Protein AF-A0A176EAQ7-F1 (afdb_monomer_lite)

pLDDT: mean 91.07, std 11.01, range [49.88, 98.44]

Structure (mmCIF, N/CA/C/O backbone):
data_AF-A0A176EAQ7-F1
#
_entry.id   AF-A0A176EAQ7-F1
#
loop_
_atom_site.group_PDB
_atom_site.id
_atom_site.type_symbol
_atom_site.label_atom_id
_atom_site.label_alt_id
_atom_site.label_comp_id
_atom_site.label_asym_id
_atom_site.label_entity_id
_atom_site.label_seq_id
_atom_site.pdbx_PDB_ins_code
_atom_site.Cartn_x
_atom_site.Cartn_y
_atom_site.Cartn_z
_atom_site.occupancy
_atom_site.B_iso_or_equiv
_atom_site.auth_seq_id
_atom_site.auth_comp_id
_atom_site.auth_asym_id
_atom_site.auth_atom_id
_atom_site.pdbx_PDB_model_num
ATOM 1 N N . MET A 1 1 ? -5.267 3.848 4.099 1.00 88.62 1 MET A N 1
ATOM 2 C CA . MET A 1 1 ? -5.782 3.202 5.335 1.00 88.62 1 MET A CA 1
ATOM 3 C C . MET A 1 1 ? -6.519 4.210 6.224 1.00 88.62 1 MET A C 1
ATOM 5 O O . MET A 1 1 ? -6.120 5.366 6.248 1.00 88.62 1 MET A O 1
ATOM 9 N N . CYS A 1 2 ? -7.571 3.818 6.961 1.00 95.06 2 CYS A N 1
ATOM 10 C CA . CYS A 1 2 ? -8.406 4.756 7.743 1.00 95.06 2 CYS A CA 1
ATOM 11 C C . CYS A 1 2 ? -7.800 5.274 9.069 1.00 95.06 2 CYS A C 1
ATOM 13 O O . CYS A 1 2 ? -8.464 6.033 9.769 1.00 95.06 2 CYS A O 1
ATOM 15 N 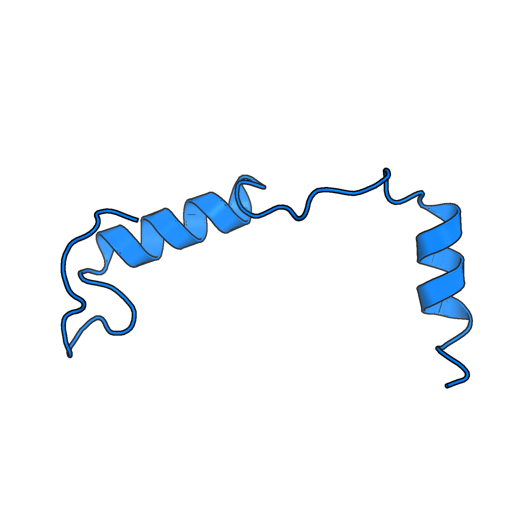N . LYS A 1 3 ? -6.564 4.877 9.405 1.00 95.00 3 LYS A N 1
ATOM 16 C CA . LYS A 1 3 ? -5.798 5.288 10.601 1.00 95.00 3 LYS A CA 1
ATOM 17 C C . LYS A 1 3 ? -6.358 4.840 11.962 1.00 95.00 3 LYS A C 1
ATOM 19 O O . LYS A 1 3 ? -5.802 5.213 12.988 1.00 95.00 3 LYS A O 1
ATOM 24 N N . LYS A 1 4 ? -7.419 4.030 11.998 1.00 97.44 4 LYS A N 1
ATOM 25 C CA . LYS A 1 4 ? -7.874 3.397 13.245 1.00 97.44 4 LYS A CA 1
ATOM 26 C C . LYS A 1 4 ? -6.895 2.294 13.679 1.00 97.44 4 LYS A C 1
ATOM 28 O O . LYS A 1 4 ? -6.320 1.651 12.796 1.00 97.44 4 LYS A O 1
ATOM 33 N N . PRO A 1 5 ? -6.739 2.041 14.992 1.00 97.75 5 PRO A N 1
ATOM 34 C CA . PRO A 1 5 ? -5.991 0.887 15.482 1.00 97.75 5 PRO A CA 1
ATOM 35 C C . PRO A 1 5 ? -6.531 -0.417 14.888 1.00 97.75 5 PRO A C 1
ATOM 37 O O . PRO A 1 5 ? -7.730 -0.527 14.616 1.00 97.75 5 PRO A O 1
ATOM 40 N N . ARG A 1 6 ? -5.652 -1.405 14.691 1.00 97.62 6 ARG A N 1
ATOM 41 C CA . ARG A 1 6 ? -6.078 -2.754 14.296 1.00 97.62 6 ARG A CA 1
ATOM 42 C C . ARG A 1 6 ? -6.967 -3.370 15.378 1.00 97.62 6 ARG A C 1
ATOM 44 O O . ARG A 1 6 ? -6.752 -3.107 16.560 1.00 97.62 6 ARG A O 1
ATOM 51 N N . SER A 1 7 ? -7.924 -4.198 14.975 1.00 97.69 7 SER A N 1
ATOM 52 C CA . SER A 1 7 ? -8.632 -5.085 15.901 1.00 97.69 7 SER A CA 1
ATOM 53 C C . SER A 1 7 ? -8.027 -6.483 15.825 1.00 97.69 7 SER A C 1
ATOM 55 O O . SER A 1 7 ? -7.470 -6.863 14.795 1.00 97.69 7 SER A O 1
ATOM 57 N N . GLU A 1 8 ? -8.125 -7.262 16.899 1.00 97.88 8 GLU A N 1
ATOM 58 C CA . GLU A 1 8 ? -7.620 -8.641 16.902 1.00 97.88 8 GLU A CA 1
ATOM 59 C C . GLU A 1 8 ? -8.346 -9.499 15.858 1.00 97.88 8 GLU A C 1
ATOM 61 O O . GLU A 1 8 ? -7.694 -10.109 15.016 1.00 97.88 8 GLU A O 1
ATOM 66 N N . GLU A 1 9 ? -9.681 -9.426 15.811 1.00 97.88 9 GLU A N 1
ATOM 67 C CA . GLU A 1 9 ? -10.518 -10.165 14.849 1.00 97.88 9 GLU A CA 1
ATOM 68 C C . GLU A 1 9 ? -10.213 -9.831 13.377 1.00 97.88 9 GLU A C 1
ATOM 70 O O . GLU A 1 9 ? -10.409 -10.660 12.489 1.00 97.88 9 GLU A O 1
ATOM 75 N N . HIS A 1 10 ? -9.737 -8.617 13.085 1.00 97.00 10 HIS A N 1
ATOM 76 C CA . HIS A 1 10 ? -9.488 -8.169 11.711 1.00 97.00 10 HIS A CA 1
ATOM 77 C C . HIS A 1 10 ? -8.019 -7.881 11.417 1.00 97.00 10 HIS A C 1
ATOM 79 O O . HIS A 1 10 ? -7.725 -7.252 10.400 1.00 97.00 10 HIS A O 1
ATOM 85 N N . THR A 1 11 ? -7.097 -8.330 12.271 1.00 96.44 11 THR A N 1
ATOM 86 C CA . THR A 1 11 ? -5.656 -8.111 12.094 1.00 96.44 11 THR A CA 1
ATOM 87 C C . THR A 1 11 ? -5.210 -8.592 10.705 1.00 96.44 11 THR A C 1
ATOM 89 O O . THR A 1 11 ? -5.576 -9.695 10.302 1.00 96.44 11 THR A O 1
ATOM 92 N N . PRO A 1 12 ? -4.441 -7.783 9.942 1.00 96.00 12 PRO A N 1
ATOM 93 C CA . PRO A 1 12 ? -3.737 -6.544 10.323 1.00 96.0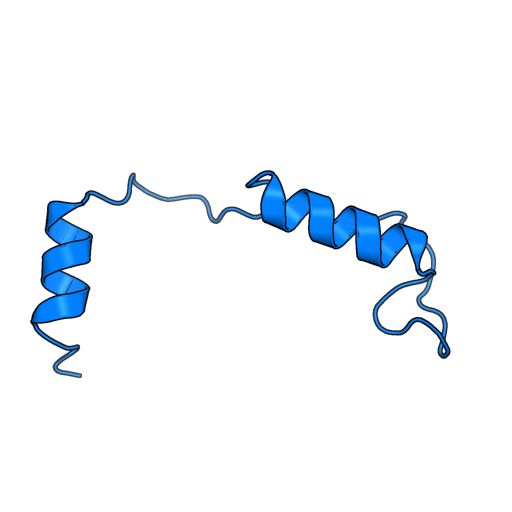0 12 PRO A CA 1
ATOM 94 C C . PRO A 1 12 ? -4.550 -5.235 10.222 1.00 96.00 12 PRO A C 1
ATOM 96 O O . PRO A 1 1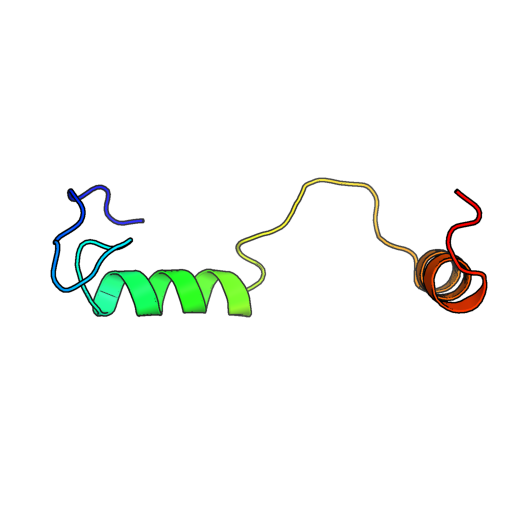2 ? -4.001 -4.150 10.414 1.00 96.00 12 PRO A O 1
ATOM 99 N N . PHE A 1 13 ? -5.848 -5.305 9.943 1.00 98.25 13 PHE A N 1
ATOM 100 C CA . PHE A 1 13 ? -6.733 -4.162 9.718 1.00 98.25 13 PHE A CA 1
ATOM 101 C C . PHE A 1 13 ? -7.605 -3.839 10.942 1.00 98.25 13 PHE A C 1
ATOM 103 O O . PHE A 1 13 ? -7.666 -4.573 11.924 1.00 98.25 13 PHE A O 1
ATOM 110 N N . CYS A 1 14 ? -8.318 -2.713 10.880 1.00 98.19 14 CYS A N 1
ATOM 111 C CA . CYS A 1 14 ? -9.329 -2.366 11.883 1.00 98.19 14 CYS A CA 1
ATOM 112 C C . CYS A 1 14 ? -10.726 -2.936 11.570 1.00 98.19 14 CYS A C 1
ATOM 114 O O . CYS A 1 14 ? -11.612 -2.860 12.414 1.00 98.19 14 CYS A O 1
ATOM 116 N N . SER A 1 15 ? -10.975 -3.384 10.330 1.00 98.38 15 SER A N 1
ATOM 117 C CA . SER A 1 15 ? -12.261 -3.935 9.875 1.00 98.38 15 SER A CA 1
ATOM 118 C C . SER A 1 15 ? -12.163 -4.605 8.502 1.00 98.38 15 SER A C 1
ATOM 120 O O . SER A 1 15 ? -11.278 -4.261 7.712 1.00 98.38 15 SER A O 1
ATOM 122 N N . ALA A 1 16 ? -13.135 -5.467 8.173 1.00 98.12 16 ALA A N 1
ATOM 123 C CA . ALA A 1 16 ? -13.299 -6.047 6.833 1.00 98.12 16 ALA A CA 1
ATOM 124 C C . ALA A 1 16 ? -13.322 -4.974 5.725 1.00 98.12 16 ALA A C 1
ATOM 126 O O . ALA A 1 16 ? -12.567 -5.055 4.765 1.00 98.12 16 ALA A O 1
ATOM 127 N N . ARG A 1 17 ? -14.064 -3.874 5.928 1.00 98.06 17 ARG A N 1
ATOM 128 C CA . ARG A 1 17 ? -14.100 -2.740 4.985 1.00 98.06 17 ARG A CA 1
ATOM 129 C C . ARG A 1 17 ? -12.713 -2.155 4.682 1.00 98.06 17 ARG A C 1
ATOM 131 O O . ARG A 1 17 ? -12.478 -1.670 3.579 1.00 98.06 17 ARG A O 1
ATOM 138 N N . CYS A 1 18 ? -11.803 -2.129 5.660 1.00 98.38 18 CYS A N 1
ATOM 139 C CA . CYS A 1 18 ? -10.451 -1.611 5.433 1.00 98.38 18 CYS A CA 1
ATOM 140 C C . CYS A 1 18 ? -9.552 -2.605 4.698 1.00 98.38 18 CYS A C 1
ATOM 142 O O . CYS A 1 18 ? -8.724 -2.148 3.916 1.00 98.38 18 CYS A O 1
ATOM 144 N N . ARG A 1 19 ? -9.752 -3.915 4.888 1.00 97.94 19 ARG A N 1
ATOM 145 C CA . ARG A 1 19 ? -9.121 -4.957 4.066 1.00 97.94 19 ARG A CA 1
ATOM 146 C C . ARG A 1 19 ? -9.562 -4.837 2.608 1.00 97.94 19 ARG A C 1
ATOM 148 O O . ARG A 1 19 ? -8.726 -4.794 1.717 1.00 97.94 19 ARG A O 1
ATOM 155 N N . ASP A 1 20 ? -10.860 -4.697 2.364 1.00 98.44 20 ASP A N 1
ATOM 156 C CA . ASP A 1 20 ? -11.389 -4.643 0.995 1.00 98.44 20 ASP A CA 1
ATOM 157 C C . ASP A 1 20 ? -10.962 -3.347 0.272 1.00 98.44 20 ASP A C 1
ATOM 159 O O . ASP A 1 20 ? -10.673 -3.343 -0.926 1.00 98.44 20 ASP A O 1
ATOM 163 N N . ARG A 1 21 ? -10.835 -2.234 1.012 1.00 98.12 21 ARG A N 1
ATOM 164 C CA . ARG A 1 21 ? -10.241 -0.994 0.484 1.00 98.12 21 ARG A CA 1
ATOM 165 C C . ARG A 1 21 ? -8.764 -1.164 0.131 1.00 98.12 21 ARG A C 1
ATOM 167 O O . ARG A 1 21 ? -8.336 -0.608 -0.872 1.00 98.12 21 ARG A O 1
ATOM 174 N N . ASP A 1 22 ? -7.994 -1.867 0.958 1.00 97.56 22 ASP A N 1
ATOM 175 C CA . ASP A 1 22 ? -6.592 -2.170 0.657 1.00 97.56 22 ASP A CA 1
ATOM 176 C C . ASP A 1 22 ? -6.477 -3.008 -0.619 1.00 97.56 22 ASP A C 1
ATOM 178 O O . ASP A 1 22 ? -5.729 -2.652 -1.523 1.00 97.56 22 ASP A O 1
ATOM 182 N N . LEU A 1 23 ? -7.323 -4.030 -0.758 1.00 97.56 23 LEU A N 1
ATOM 183 C CA . LEU A 1 23 ? -7.405 -4.845 -1.970 1.00 97.56 23 LEU A CA 1
ATOM 184 C C . LEU A 1 23 ? -7.746 -4.013 -3.217 1.00 97.56 23 LEU A C 1
ATOM 186 O O . LEU A 1 23 ? -7.176 -4.219 -4.282 1.00 97.56 23 LEU A O 1
ATOM 190 N N . SER A 1 24 ? -8.629 -3.024 -3.081 1.00 97.56 24 SER A N 1
ATOM 191 C CA . SER A 1 24 ? -8.941 -2.106 -4.184 1.00 97.56 24 SER A CA 1
ATOM 192 C C . SER A 1 24 ? -7.736 -1.245 -4.588 1.00 97.56 24 SER A C 1
ATOM 194 O O . SER A 1 24 ? -7.582 -0.941 -5.767 1.00 97.56 24 SER A O 1
ATOM 196 N N . GLN A 1 25 ? -6.859 -0.874 -3.644 1.00 97.62 25 GLN A N 1
ATOM 197 C CA . GLN A 1 25 ? -5.600 -0.191 -3.973 1.00 97.62 25 GLN A CA 1
ATOM 198 C C . GLN A 1 25 ? -4.645 -1.111 -4.736 1.00 97.62 25 GLN A C 1
ATOM 200 O O . GLN A 1 25 ? -3.987 -0.639 -5.656 1.00 97.62 25 GLN A O 1
ATOM 205 N N . TRP A 1 26 ? -4.594 -2.401 -4.393 1.00 96.25 26 TRP A N 1
ATOM 206 C CA . TRP A 1 26 ? -3.809 -3.388 -5.138 1.00 96.25 26 TRP A CA 1
ATOM 207 C C . TRP A 1 26 ? -4.289 -3.543 -6.579 1.00 96.25 26 TRP A C 1
ATOM 209 O O . TRP A 1 26 ? -3.475 -3.519 -7.492 1.00 96.25 26 TRP A O 1
ATOM 219 N N . PHE A 1 27 ? -5.600 -3.665 -6.795 1.00 97.44 27 PHE A N 1
ATOM 220 C CA . PHE A 1 27 ? -6.153 -3.837 -8.143 1.00 97.44 27 PHE A CA 1
ATOM 221 C C . PHE A 1 27 ? -6.146 -2.565 -8.989 1.00 97.44 27 PHE A C 1
ATOM 223 O O . PHE A 1 27 ? -6.218 -2.652 -10.209 1.00 97.44 27 PHE A O 1
ATOM 230 N N . GLY A 1 28 ? -6.099 -1.393 -8.358 1.00 95.88 28 GLY A N 1
ATOM 231 C CA . GLY A 1 28 ? -6.095 -0.104 -9.046 1.00 95.88 28 GLY A CA 1
ATOM 232 C C . GLY A 1 28 ? -4.708 0.495 -9.259 1.00 95.88 28 GLY A C 1
ATOM 233 O O . GLY A 1 28 ? -4.627 1.716 -9.372 1.00 95.88 28 GLY A O 1
ATOM 234 N N . ASP A 1 29 ? -3.634 -0.303 -9.198 1.00 92.19 29 ASP A N 1
ATOM 235 C CA . ASP A 1 29 ? -2.235 0.161 -9.274 1.00 92.19 29 ASP A CA 1
ATOM 236 C C . ASP A 1 29 ? -1.885 1.271 -8.258 1.00 92.19 29 ASP A C 1
ATOM 238 O O . ASP A 1 29 ? -0.927 2.035 -8.406 1.00 92.19 29 ASP A O 1
ATOM 242 N N . GLY A 1 30 ? -2.661 1.359 -7.173 1.00 94.75 30 GLY A N 1
ATOM 243 C CA . GLY A 1 30 ? -2.474 2.334 -6.101 1.00 94.75 30 GLY A CA 1
ATOM 244 C C . GLY A 1 30 ? -1.261 2.030 -5.221 1.00 94.75 30 GLY A C 1
ATOM 245 O O . GLY A 1 30 ? -0.821 2.906 -4.476 1.00 94.75 30 GLY A O 1
ATOM 246 N N . TYR A 1 31 ? -0.728 0.809 -5.306 1.00 95.19 31 TYR A N 1
ATOM 247 C CA . TYR A 1 31 ? 0.560 0.414 -4.748 1.00 95.19 31 TYR A CA 1
ATOM 248 C C . TYR A 1 31 ? 1.563 0.206 -5.882 1.00 95.19 31 TYR A C 1
ATOM 250 O O . TYR A 1 31 ? 1.637 -0.860 -6.482 1.00 95.19 31 TYR A O 1
ATOM 258 N N . SER A 1 32 ? 2.348 1.242 -6.157 1.00 92.25 32 SER A N 1
ATOM 259 C CA . SER A 1 32 ? 3.439 1.219 -7.127 1.00 92.25 32 SER A CA 1
ATOM 260 C 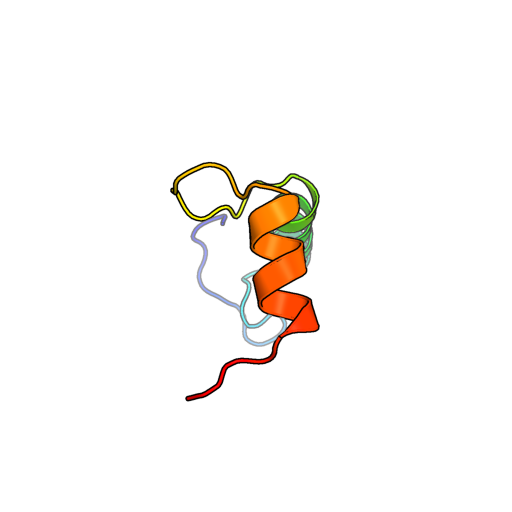C . SER A 1 32 ? 4.716 1.755 -6.492 1.00 92.25 32 SER A C 1
ATOM 262 O O . SER A 1 32 ? 4.689 2.600 -5.593 1.00 92.25 32 SER A O 1
ATOM 264 N N . VAL A 1 33 ? 5.852 1.235 -6.950 1.00 90.69 33 VAL A N 1
ATOM 265 C CA . VAL A 1 33 ? 7.172 1.730 -6.556 1.00 90.69 33 VAL A CA 1
ATOM 266 C C . VAL A 1 33 ? 7.640 2.720 -7.623 1.00 90.69 33 VAL A C 1
ATOM 268 O O . VAL A 1 33 ? 7.655 2.358 -8.801 1.00 90.69 33 VAL A O 1
ATOM 271 N N . PRO A 1 34 ? 8.023 3.958 -7.257 1.00 92.69 34 PRO A N 1
ATOM 272 C CA . PRO A 1 34 ? 8.579 4.906 -8.213 1.00 92.69 34 PRO A CA 1
ATOM 273 C C . PRO A 1 34 ? 9.851 4.351 -8.857 1.00 92.69 34 PRO A C 1
ATOM 275 O O . PRO A 1 34 ? 10.742 3.861 -8.164 1.00 92.69 34 PRO A O 1
ATOM 278 N N . GLY A 1 35 ? 9.960 4.462 -10.176 1.00 91.50 35 GLY A N 1
ATOM 279 C CA . GLY A 1 35 ? 11.107 3.951 -10.911 1.00 91.50 35 GLY A CA 1
ATOM 280 C C . GLY A 1 35 ? 11.053 4.304 -12.388 1.00 91.50 35 GLY A C 1
ATOM 281 O O . GLY A 1 35 ? 10.092 4.911 -12.868 1.00 91.50 35 GLY A O 1
ATOM 282 N N . ARG A 1 36 ? 12.110 3.925 -13.112 1.00 93.75 36 ARG A N 1
ATOM 283 C CA . ARG A 1 36 ? 12.105 3.999 -14.576 1.00 93.75 36 ARG A CA 1
ATOM 284 C C . ARG A 1 36 ? 11.053 3.031 -15.139 1.00 93.75 36 ARG A C 1
ATOM 286 O O . ARG A 1 36 ? 10.790 2.011 -14.498 1.00 93.75 36 ARG A O 1
ATOM 293 N N . PRO A 1 37 ? 10.475 3.312 -16.319 1.00 89.81 37 PRO A N 1
ATOM 294 C CA . PRO A 1 37 ? 9.565 2.379 -16.970 1.00 89.81 37 PRO A CA 1
ATOM 295 C C . PRO A 1 37 ? 10.205 0.998 -17.109 1.00 89.81 37 PRO A C 1
ATOM 297 O O . PRO A 1 37 ? 11.370 0.892 -17.492 1.00 89.81 37 PRO A O 1
ATOM 300 N N . ALA A 1 38 ? 9.441 -0.047 -16.806 1.00 89.56 38 ALA A N 1
ATOM 301 C CA . ALA A 1 38 ? 9.886 -1.412 -17.023 1.00 89.56 38 ALA A CA 1
ATOM 302 C C . ALA A 1 38 ? 9.697 -1.749 -18.508 1.00 89.56 38 ALA A C 1
ATOM 304 O O . ALA A 1 38 ? 8.567 -1.882 -18.984 1.00 89.56 38 ALA A O 1
ATOM 305 N N . LEU A 1 39 ? 10.797 -1.809 -19.260 1.00 93.50 39 LEU A N 1
ATOM 306 C CA . LEU A 1 39 ? 10.741 -2.107 -20.688 1.00 93.50 39 LEU A CA 1
ATOM 307 C C . LEU A 1 39 ? 10.490 -3.612 -20.889 1.00 93.50 39 LEU A C 1
ATOM 309 O O . LEU A 1 39 ? 11.181 -4.419 -20.263 1.00 93.50 39 LEU A O 1
ATOM 313 N N . PRO A 1 40 ? 9.545 -4.020 -21.763 1.00 89.75 40 PRO A N 1
ATOM 314 C CA . PRO A 1 4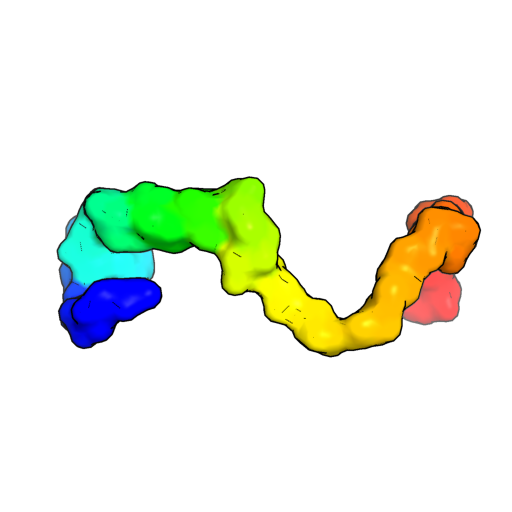0 ? 9.223 -5.434 -21.966 1.00 89.75 40 PRO A CA 1
ATOM 315 C C . PRO A 1 40 ? 10.431 -6.296 -22.344 1.00 89.75 40 PRO A C 1
ATOM 317 O O . PRO A 1 40 ? 10.552 -7.421 -21.871 1.00 89.75 40 PRO A O 1
ATOM 320 N N . GLU A 1 41 ? 11.342 -5.752 -23.153 1.00 91.25 41 GLU A N 1
ATOM 321 C CA . GLU A 1 41 ? 12.571 -6.433 -23.574 1.00 91.25 41 GLU A CA 1
ATOM 322 C C . GLU A 1 41 ? 13.495 -6.723 -22.383 1.00 91.25 41 GLU A C 1
ATOM 324 O O . GLU A 1 41 ? 14.007 -7.830 -22.249 1.00 91.25 41 GLU A O 1
ATOM 329 N N . GLU A 1 42 ? 13.643 -5.769 -21.462 1.00 90.38 42 GLU A N 1
ATOM 330 C CA . GLU A 1 42 ? 14.468 -5.932 -20.262 1.00 90.38 42 GLU A CA 1
ATOM 331 C C . GLU A 1 42 ? 13.855 -6.938 -19.276 1.00 90.38 42 GLU A C 1
ATOM 333 O O . GLU A 1 42 ? 14.575 -7.753 -18.700 1.00 90.38 42 GLU A O 1
ATOM 338 N N . ILE A 1 43 ? 12.525 -6.921 -19.110 1.00 89.50 43 ILE A N 1
ATOM 339 C CA . ILE A 1 43 ? 11.811 -7.907 -18.282 1.00 89.50 43 ILE A CA 1
ATOM 340 C C . ILE A 1 43 ? 11.989 -9.309 -18.873 1.00 89.50 43 ILE A C 1
ATOM 342 O O . ILE A 1 43 ? 12.288 -10.253 -18.143 1.00 89.50 43 ILE A O 1
ATOM 346 N N . ALA A 1 44 ? 11.816 -9.452 -20.190 1.00 89.94 44 ALA A N 1
ATOM 347 C CA . ALA A 1 44 ? 11.959 -10.733 -20.871 1.00 89.94 44 ALA A CA 1
ATOM 348 C C . ALA A 1 44 ? 13.373 -11.305 -20.705 1.00 89.94 44 ALA A C 1
ATOM 350 O O . ALA A 1 44 ? 13.519 -12.494 -20.424 1.00 89.94 44 ALA A O 1
ATOM 351 N N . VAL A 1 45 ? 14.407 -10.464 -20.804 1.00 89.81 45 VAL A N 1
ATOM 352 C CA . VAL A 1 45 ? 15.802 -10.855 -20.546 1.00 89.81 45 VAL A CA 1
ATOM 353 C C . VAL A 1 45 ? 15.981 -11.335 -19.101 1.00 89.81 45 VAL A C 1
ATOM 355 O O . VAL A 1 45 ? 16.463 -12.447 -18.895 1.00 89.81 45 VAL A O 1
ATOM 358 N N . ALA A 1 46 ? 15.516 -10.566 -18.110 1.00 84.75 46 ALA A N 1
ATOM 359 C CA . ALA A 1 46 ? 15.649 -10.925 -16.693 1.00 84.75 46 ALA A CA 1
ATOM 360 C C . ALA A 1 46 ? 14.944 -12.247 -16.329 1.00 84.75 46 ALA A C 1
ATOM 362 O O . ALA A 1 46 ? 15.468 -13.038 -15.548 1.00 84.75 46 ALA A O 1
ATOM 363 N N . VAL A 1 47 ? 13.763 -12.508 -16.901 1.00 83.50 47 VAL A N 1
ATOM 364 C CA . VAL A 1 47 ? 12.990 -13.736 -16.639 1.00 83.50 47 VAL A CA 1
ATOM 365 C C . VAL A 1 47 ? 13.598 -14.958 -17.333 1.00 83.50 47 VAL A C 1
ATOM 367 O O . VAL A 1 47 ? 13.565 -16.052 -16.774 1.00 83.50 47 VAL A O 1
ATOM 370 N N . THR A 1 48 ? 14.124 -14.801 -18.552 1.00 84.25 48 THR A N 1
ATOM 371 C CA . THR A 1 48 ? 14.593 -15.935 -19.373 1.00 84.25 48 THR A CA 1
ATOM 372 C C . THR A 1 48 ? 16.026 -16.359 -19.086 1.00 84.25 48 THR A C 1
ATOM 374 O O . THR A 1 48 ? 16.339 -17.535 -19.256 1.00 84.25 48 THR A O 1
ATOM 377 N N . GLN A 1 49 ? 16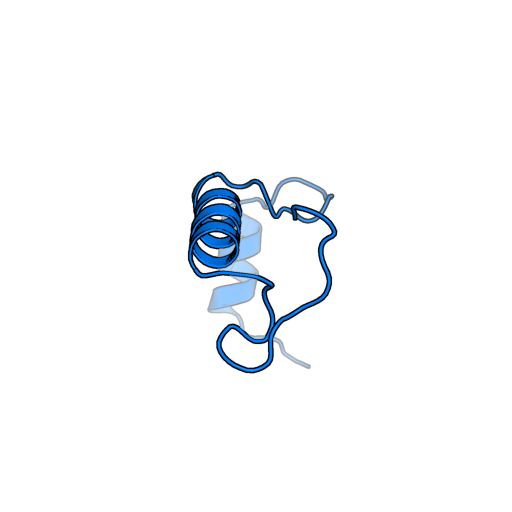.892 -15.438 -18.661 1.00 72.06 49 GLN A N 1
ATOM 378 C CA . GLN A 1 49 ? 18.313 -15.739 -18.466 1.00 72.06 49 GLN A CA 1
ATOM 379 C C . GLN A 1 49 ? 18.648 -16.219 -17.053 1.00 72.06 49 GLN A C 1
ATOM 381 O O . GLN A 1 49 ? 19.712 -16.795 -16.868 1.00 72.06 49 GLN A O 1
ATOM 386 N N . GLY A 1 50 ? 17.721 -16.083 -16.096 1.00 57.91 50 GLY A N 1
ATOM 387 C CA . GLY A 1 50 ? 17.972 -16.423 -14.700 1.00 57.91 50 GLY A CA 1
ATOM 388 C C . GLY A 1 50 ? 19.009 -15.484 -14.083 1.00 57.91 50 GLY A C 1
ATOM 389 O O . GLY A 1 50 ? 19.987 -15.085 -14.705 1.00 57.91 50 GLY A O 1
ATOM 390 N N . SER A 1 51 ? 18.788 -15.083 -12.842 1.00 60.69 51 SER A N 1
ATOM 391 C CA . SER A 1 51 ? 19.809 -14.399 -12.059 1.00 60.69 51 SER A CA 1
ATOM 392 C C . SER A 1 51 ? 21.010 -15.336 -11.862 1.00 60.69 51 SER A C 1
ATOM 394 O O . SER A 1 51 ? 20.962 -16.215 -11.002 1.00 60.69 51 SER A O 1
ATOM 396 N N . GLU A 1 52 ? 22.078 -15.181 -12.647 1.00 58.94 52 GLU A N 1
ATOM 397 C CA . GLU A 1 52 ? 23.418 -15.574 -12.196 1.00 58.94 52 GLU A CA 1
ATOM 398 C C . GLU A 1 52 ? 23.859 -14.576 -11.111 1.00 58.94 52 GLU A C 1
ATOM 400 O O . GLU A 1 52 ? 24.565 -13.614 -11.397 1.00 58.94 52 GLU A O 1
ATOM 405 N N . ASP A 1 53 ? 23.316 -14.764 -9.902 1.00 49.88 53 ASP A N 1
ATOM 406 C CA . ASP A 1 53 ? 23.906 -14.495 -8.574 1.00 49.88 53 ASP A CA 1
ATOM 407 C C . ASP A 1 53 ? 22.937 -14.958 -7.466 1.00 49.88 53 ASP A C 1
ATOM 409 O O . ASP A 1 53 ? 21.744 -14.561 -7.499 1.00 49.88 53 ASP A O 1
#

Sequence (53 aa):
MCKKPRSEEHTPFCSARCRDRDLSQWFGDGYSVPGRPALPEEIAVAVTQGSED

Radius of gyration: 17.6 Å; chains: 1; bounding box: 38×22×40 Å

Foldseek 3Di:
DPPDCPDPVRPPHVDPVVVVVVVVCVVVVVDDDDDDDDDPVNVCCPVPVDPPD

Secondary structure (DSSP, 8-state):
---PPPPSTTTTSSSHHHHHHHHHHHHTT-S----S---HHHHHHHHHH----